Protein AF-A0AAQ0TLJ0-F1 (afdb_monomer)

Foldseek 3Di:
DDDPDPDDQQADPPCPVNVVVVQVVCCVVVVFRWDWDWDAPDPVVSHSIDIDIHGDDDDDDDPPPDDPPPDDD

Nearest PDB structures (foldseek):
  6jt0-assembly1_B  TM=5.183E-01  e=3.380E+00  Homo sapiens
  7mqa-assembly1_SH  TM=4.595E-01  e=3.380E+00  Homo sapiens
  2xss-assembly1_B-2  TM=3.945E-01  e=4.706E+00  Homo sapiens
  1cpb-assembly1_A  TM=3.308E-01  e=2.772E+00  Bos taurus
  8jdm-assembly1_K  TM=1.845E-01  e=5.028E+00  Homo sapiens

Secondary structure (DSSP, 8-state):
---SS--------TTTT-HHHHHHHHHHHHSS--EEEEE-SBTTTTBS-EEEEE-------------------

Structure (mmCIF, N/CA/C/O backbone):
data_AF-A0AAQ0TLJ0-F1
#
_entry.id   AF-A0AAQ0TLJ0-F1
#
loop_
_atom_site.group_PDB
_atom_site.id
_atom_site.type_symbol
_atom_site.label_atom_id
_atom_site.label_alt_id
_atom_site.label_comp_id
_at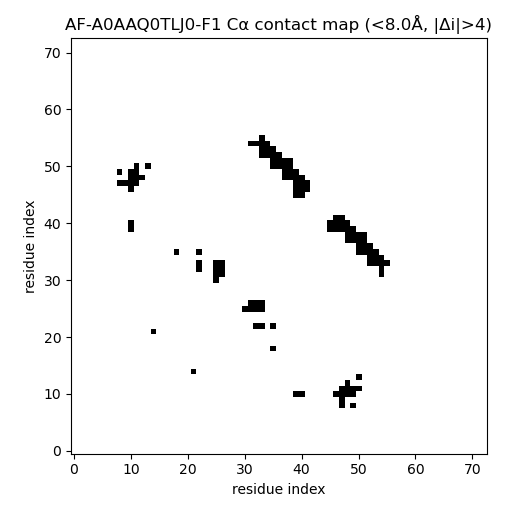om_site.label_asym_id
_atom_site.label_entity_id
_atom_site.label_seq_id
_atom_site.pdbx_PDB_ins_code
_atom_site.Cartn_x
_atom_site.Cartn_y
_atom_site.Cartn_z
_atom_site.occupancy
_atom_site.B_iso_or_equiv
_atom_site.auth_seq_id
_atom_site.auth_comp_id
_atom_site.auth_asym_id
_atom_site.auth_atom_id
_atom_site.pdbx_PDB_model_num
ATOM 1 N N . MET A 1 1 ? -15.837 15.025 -7.839 1.00 52.81 1 MET A N 1
ATOM 2 C CA . MET A 1 1 ? -16.131 13.604 -8.112 1.00 52.81 1 MET A CA 1
ATOM 3 C C . MET A 1 1 ? -17.377 13.266 -7.307 1.00 52.81 1 MET A C 1
ATOM 5 O O . MET A 1 1 ? -17.276 13.108 -6.100 1.00 52.81 1 MET A O 1
ATOM 9 N N . HIS A 1 2 ? -18.555 13.350 -7.927 1.00 47.78 2 HIS A N 1
ATOM 10 C CA . HIS A 1 2 ? -19.832 13.021 -7.288 1.00 47.78 2 HIS A CA 1
ATOM 11 C C . HIS A 1 2 ? -20.239 11.638 -7.775 1.00 47.78 2 HIS A C 1
ATOM 13 O O . HIS A 1 2 ? -20.624 11.491 -8.931 1.00 47.78 2 HIS A O 1
ATOM 19 N N . ASP A 1 3 ? -20.066 10.639 -6.915 1.00 64.19 3 ASP A N 1
ATOM 20 C CA . ASP A 1 3 ? -20.528 9.281 -7.171 1.00 64.19 3 ASP A CA 1
ATOM 21 C C . ASP A 1 3 ? -21.951 9.135 -6.617 1.00 64.19 3 ASP A C 1
ATOM 23 O O . ASP A 1 3 ? -22.207 9.504 -5.469 1.00 64.19 3 ASP A O 1
ATOM 27 N N . ALA A 1 4 ? -22.890 8.662 -7.438 1.00 64.19 4 ALA A N 1
ATOM 28 C CA . ALA A 1 4 ? -24.313 8.573 -7.086 1.00 64.19 4 ALA A CA 1
ATOM 29 C C . ALA A 1 4 ? -24.615 7.430 -6.097 1.00 64.19 4 ALA A C 1
ATOM 31 O O . ALA A 1 4 ? -25.683 7.398 -5.489 1.00 64.19 4 ALA A O 1
ATOM 32 N N . TYR A 1 5 ? -23.660 6.515 -5.914 1.00 63.28 5 TYR A N 1
ATOM 33 C CA . TYR A 1 5 ? -23.747 5.388 -4.995 1.00 63.28 5 TYR A CA 1
ATOM 34 C C . TYR A 1 5 ? -22.476 5.349 -4.150 1.00 63.28 5 TYR A C 1
ATOM 36 O O . TYR A 1 5 ? -21.486 4.755 -4.574 1.00 63.28 5 TYR A O 1
ATOM 44 N N . PRO A 1 6 ? -22.461 5.989 -2.968 1.00 69.25 6 PRO A N 1
ATOM 45 C CA . PRO A 1 6 ? -21.264 6.022 -2.146 1.00 69.25 6 PRO A CA 1
ATOM 46 C C . PRO A 1 6 ? -20.881 4.594 -1.755 1.00 69.25 6 PRO A C 1
ATOM 48 O O . PRO A 1 6 ? -21.579 3.925 -0.989 1.00 69.25 6 PRO A O 1
ATOM 51 N N . HIS A 1 7 ? -19.766 4.112 -2.300 1.00 70.12 7 HIS A N 1
ATOM 52 C CA . HIS A 1 7 ? -19.189 2.840 -1.903 1.00 70.12 7 HIS A CA 1
ATOM 53 C C . HIS A 1 7 ? -18.775 2.950 -0.434 1.00 70.12 7 HIS A C 1
ATOM 55 O O . HIS A 1 7 ? -17.854 3.694 -0.091 1.00 70.12 7 HIS A O 1
ATOM 61 N N . LYS A 1 8 ? -19.466 2.228 0.454 1.00 67.88 8 LYS A N 1
ATOM 62 C CA . LYS A 1 8 ? -19.073 2.168 1.861 1.00 67.88 8 LYS A CA 1
ATOM 63 C C . LYS A 1 8 ? -17.822 1.310 1.979 1.00 67.88 8 LYS A C 1
ATOM 65 O O . LYS A 1 8 ? -17.869 0.087 1.859 1.00 67.88 8 LYS A O 1
ATOM 70 N N . VAL A 1 9 ? -16.700 1.966 2.220 1.00 65.81 9 VAL A N 1
ATOM 71 C CA . VAL A 1 9 ? -15.438 1.307 2.523 1.00 65.81 9 VAL A CA 1
ATOM 72 C C . VAL A 1 9 ? -15.538 0.706 3.927 1.00 65.81 9 VAL A C 1
ATOM 74 O O . VAL A 1 9 ? -15.696 1.425 4.902 1.00 65.81 9 VAL A O 1
ATOM 77 N N . ILE A 1 10 ? -15.467 -0.620 4.030 1.00 71.12 10 ILE A N 1
ATOM 78 C CA . ILE A 1 10 ? -15.614 -1.378 5.292 1.00 71.12 10 ILE A CA 1
ATOM 79 C C . ILE A 1 10 ? -14.269 -1.674 5.985 1.00 71.12 10 ILE A C 1
ATOM 81 O O . ILE A 1 10 ? -14.217 -2.384 6.987 1.00 71.12 10 ILE A O 1
ATOM 85 N N . GLY A 1 11 ? -13.171 -1.116 5.467 1.00 75.50 11 GLY A N 1
ATOM 86 C CA . GLY A 1 11 ? -11.811 -1.459 5.876 1.00 75.50 11 GLY A CA 1
ATOM 87 C C . GLY A 1 11 ? -11.347 -2.810 5.315 1.00 75.50 11 GLY A C 1
ATOM 88 O O . GLY A 1 11 ? -12.131 -3.700 4.995 1.00 75.50 11 GLY A O 1
ATOM 89 N N . THR A 1 12 ? -10.036 -2.965 5.164 1.00 81.69 12 THR A N 1
ATOM 90 C CA . THR A 1 12 ? -9.376 -4.094 4.503 1.00 81.69 12 THR A CA 1
ATOM 91 C C . THR A 1 12 ? -8.196 -4.590 5.343 1.00 81.69 12 THR A C 1
ATOM 93 O O . THR A 1 12 ? -7.430 -3.816 5.928 1.00 81.69 12 THR A O 1
ATOM 96 N N . LYS A 1 13 ? -7.981 -5.908 5.351 1.00 85.19 13 LYS A N 1
ATOM 97 C CA . LYS A 1 13 ? -6.799 -6.554 5.963 1.00 85.19 13 LYS A CA 1
ATOM 98 C C . LYS A 1 13 ? -5.717 -6.924 4.938 1.00 85.19 13 LYS A C 1
ATOM 100 O O . LYS A 1 13 ? -4.793 -7.668 5.243 1.00 85.19 13 LYS A O 1
ATOM 105 N N . GLN A 1 14 ? -5.829 -6.411 3.715 1.00 83.44 14 GLN A N 1
ATOM 106 C CA . GLN A 1 14 ? -4.944 -6.748 2.603 1.00 83.44 14 GLN A CA 1
ATOM 107 C C . GLN A 1 14 ? -3.486 -6.346 2.869 1.00 83.44 14 GLN A C 1
ATOM 109 O O . GLN A 1 14 ? -3.214 -5.192 3.197 1.00 83.44 14 GLN A O 1
ATOM 114 N N . CYS A 1 15 ? -2.550 -7.287 2.719 1.00 83.50 15 CYS A N 1
ATOM 115 C CA . CYS A 1 15 ? -1.109 -7.045 2.880 1.00 83.50 15 CYS A CA 1
ATOM 116 C C . CYS A 1 15 ? -0.726 -6.364 4.211 1.00 83.50 15 CYS A C 1
ATOM 118 O O . CYS A 1 15 ? 0.245 -5.607 4.267 1.00 83.50 15 CYS A O 1
ATOM 120 N N . LEU A 1 16 ? -1.485 -6.631 5.283 1.00 85.38 16 LEU A N 1
ATOM 121 C CA . LEU A 1 16 ? -1.177 -6.145 6.627 1.00 85.38 16 LEU A CA 1
ATOM 122 C C . LEU A 1 16 ? 0.235 -6.605 7.023 1.00 85.38 16 LEU A C 1
ATOM 124 O O . LEU A 1 16 ? 0.543 -7.790 6.929 1.00 85.38 16 LEU A O 1
ATOM 128 N N . ASN A 1 17 ? 1.096 -5.671 7.434 1.00 87.25 17 ASN A N 1
ATOM 129 C CA . ASN A 1 17 ? 2.512 -5.916 7.756 1.00 87.25 17 ASN A CA 1
ATOM 130 C C . ASN A 1 17 ? 3.358 -6.490 6.599 1.00 87.25 17 ASN A C 1
ATOM 132 O O . ASN A 1 17 ? 4.447 -7.006 6.824 1.00 87.25 17 ASN A O 1
ATOM 136 N N . SER A 1 18 ? 2.881 -6.432 5.353 1.00 90.06 18 SER A N 1
ATOM 137 C CA . SER A 1 18 ? 3.587 -6.973 4.178 1.00 90.06 18 SER A CA 1
ATOM 138 C C . SER A 1 18 ? 3.592 -6.001 2.996 1.00 90.06 18 SER A C 1
ATOM 140 O O . SER A 1 18 ? 3.716 -6.408 1.842 1.00 90.06 18 SER A O 1
ATOM 142 N N . ILE A 1 19 ? 3.482 -4.700 3.277 1.00 90.69 19 ILE A N 1
ATOM 143 C CA . ILE A 1 19 ? 3.443 -3.639 2.259 1.00 90.69 19 ILE A CA 1
ATOM 144 C C . ILE A 1 19 ? 4.737 -3.606 1.442 1.00 90.69 19 ILE A C 1
ATOM 146 O O . ILE A 1 19 ? 4.675 -3.528 0.221 1.00 90.69 19 ILE A O 1
ATOM 150 N N . GLY A 1 20 ? 5.901 -3.759 2.082 1.00 88.69 20 GLY A N 1
ATOM 151 C CA . GLY A 1 20 ? 7.180 -3.793 1.363 1.00 88.69 20 GLY A CA 1
ATOM 152 C C . GLY A 1 20 ? 7.294 -4.978 0.396 1.00 88.69 20 GLY A C 1
ATOM 153 O O . GLY A 1 20 ? 7.834 -4.838 -0.700 1.00 88.69 20 GLY A O 1
ATOM 154 N N . GLN A 1 21 ? 6.721 -6.134 0.752 1.00 91.50 21 GLN A N 1
ATOM 155 C CA . GLN A 1 21 ? 6.676 -7.289 -0.146 1.00 91.50 21 GLN A CA 1
ATOM 156 C C . GLN A 1 21 ? 5.749 -7.027 -1.338 1.00 91.50 21 GLN A C 1
ATOM 158 O O . GLN A 1 21 ? 6.090 -7.378 -2.467 1.00 91.50 21 GLN A O 1
ATOM 163 N N . LEU A 1 22 ? 4.601 -6.385 -1.098 1.00 91.19 22 LEU A N 1
ATOM 164 C CA . LEU A 1 22 ? 3.681 -5.976 -2.156 1.00 91.19 22 LEU A CA 1
ATOM 165 C C . LEU A 1 22 ? 4.333 -4.964 -3.108 1.00 91.19 22 LEU A C 1
ATOM 167 O O . LEU A 1 22 ? 4.236 -5.146 -4.320 1.00 91.19 22 LEU A O 1
ATOM 171 N N . GLU A 1 23 ? 5.025 -3.946 -2.584 1.00 89.56 23 GLU A N 1
ATOM 172 C CA . GLU A 1 23 ? 5.756 -2.956 -3.390 1.00 89.56 23 GLU A CA 1
ATOM 173 C C . GLU A 1 23 ? 6.814 -3.647 -4.257 1.00 89.56 23 GLU A C 1
ATOM 175 O O . GLU A 1 23 ? 6.859 -3.438 -5.469 1.00 89.56 23 GLU A O 1
ATOM 180 N N . SER A 1 24 ? 7.617 -4.531 -3.653 1.00 91.56 24 SER A N 1
ATOM 181 C CA . SER A 1 24 ? 8.677 -5.261 -4.353 1.00 91.56 24 SER A CA 1
ATOM 182 C C . SER A 1 24 ? 8.131 -6.160 -5.463 1.00 91.56 24 SER A C 1
ATOM 184 O O . SER A 1 24 ? 8.666 -6.155 -6.572 1.00 91.56 24 SER A O 1
ATOM 186 N N . ASN A 1 25 ? 7.060 -6.910 -5.190 1.00 93.56 25 ASN A N 1
ATOM 187 C CA . ASN A 1 25 ? 6.432 -7.779 -6.184 1.00 93.56 25 ASN A CA 1
ATOM 188 C C . ASN A 1 25 ? 5.812 -6.959 -7.320 1.00 93.56 25 ASN A C 1
ATOM 190 O O . ASN A 1 25 ? 6.085 -7.227 -8.482 1.00 93.56 25 ASN A O 1
ATOM 194 N N . THR A 1 26 ? 5.077 -5.897 -6.991 1.00 91.12 26 THR A N 1
ATOM 195 C CA . THR A 1 26 ? 4.461 -5.012 -7.989 1.00 91.12 26 THR A CA 1
ATOM 196 C C . THR A 1 26 ? 5.512 -4.362 -8.891 1.00 91.12 26 THR A C 1
ATOM 198 O O . THR A 1 26 ? 5.345 -4.328 -10.108 1.00 91.12 26 THR A O 1
ATOM 201 N N . TYR A 1 27 ? 6.626 -3.889 -8.321 1.00 90.69 27 TYR A N 1
ATOM 202 C CA . TYR A 1 27 ? 7.736 -3.344 -9.103 1.00 90.69 27 TYR A CA 1
ATOM 203 C C . TYR A 1 27 ? 8.371 -4.397 -10.017 1.00 90.69 27 TYR A C 1
ATOM 205 O O . TYR A 1 27 ? 8.648 -4.105 -11.179 1.00 90.69 27 TYR A O 1
ATOM 213 N N . ARG A 1 28 ? 8.581 -5.621 -9.513 1.00 93.00 28 ARG A N 1
ATOM 214 C CA . ARG A 1 28 ? 9.146 -6.729 -10.298 1.00 93.00 28 ARG A CA 1
ATOM 215 C C . ARG A 1 28 ? 8.248 -7.103 -11.478 1.00 93.00 28 ARG A C 1
ATOM 217 O O . ARG A 1 28 ? 8.768 -7.353 -12.560 1.00 93.00 28 ARG A O 1
ATOM 224 N N . ASP A 1 29 ? 6.935 -7.104 -11.269 1.00 91.81 29 ASP A N 1
ATOM 225 C CA . ASP A 1 29 ? 5.962 -7.552 -12.266 1.00 91.81 29 ASP A CA 1
ATOM 226 C C . ASP A 1 29 ? 5.651 -6.465 -13.305 1.00 91.81 29 ASP A C 1
ATOM 228 O O . ASP A 1 29 ? 5.518 -6.755 -14.492 1.00 91.81 29 ASP A O 1
ATOM 232 N N . MET A 1 30 ? 5.542 -5.203 -12.878 1.00 87.50 30 MET A N 1
ATOM 233 C CA . MET A 1 30 ? 5.136 -4.096 -13.753 1.00 87.50 30 MET A CA 1
ATOM 234 C C . MET A 1 30 ? 6.311 -3.285 -14.309 1.00 87.50 30 MET A C 1
ATOM 236 O O . MET A 1 30 ? 6.123 -2.517 -15.251 1.00 87.50 30 MET A O 1
ATOM 240 N N . GLY A 1 31 ? 7.501 -3.380 -13.709 1.00 87.12 31 GLY A N 1
ATOM 241 C CA . GLY A 1 31 ? 8.652 -2.529 -14.036 1.00 87.12 31 GLY A CA 1
ATOM 242 C C . GLY A 1 31 ? 8.460 -1.048 -13.681 1.00 87.12 31 GLY A C 1
ATOM 243 O O . GLY A 1 31 ? 9.286 -0.210 -14.036 1.00 87.12 31 GLY A O 1
ATOM 244 N N . ILE A 1 32 ? 7.370 -0.707 -12.990 1.00 86.69 32 ILE A N 1
ATOM 245 C CA . ILE A 1 32 ? 7.018 0.652 -12.573 1.00 86.69 32 ILE A CA 1
ATOM 246 C C . ILE A 1 32 ? 6.965 0.665 -11.055 1.00 86.69 32 ILE A C 1
ATOM 248 O O . ILE A 1 32 ? 6.365 -0.220 -10.447 1.00 86.69 32 ILE A O 1
ATOM 252 N N . ARG A 1 33 ? 7.590 1.668 -10.433 1.00 85.69 33 ARG A N 1
ATOM 253 C CA . ARG A 1 33 ? 7.565 1.811 -8.976 1.00 85.69 33 ARG A CA 1
ATOM 254 C C . ARG A 1 33 ? 6.194 2.333 -8.523 1.00 85.6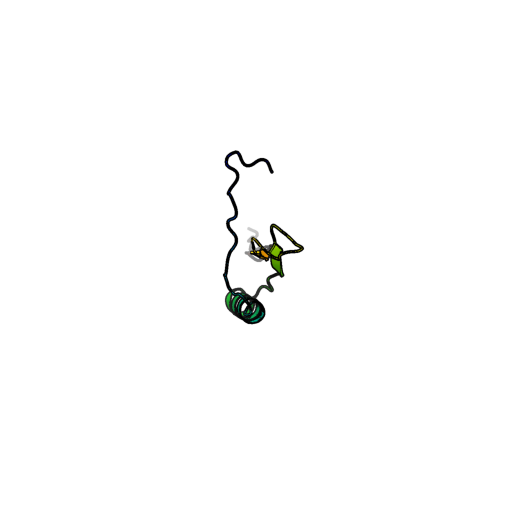9 33 ARG A C 1
ATOM 256 O O . ARG A 1 33 ? 5.851 3.456 -8.901 1.00 85.69 33 ARG A O 1
ATOM 263 N N . PRO A 1 34 ? 5.411 1.556 -7.752 1.0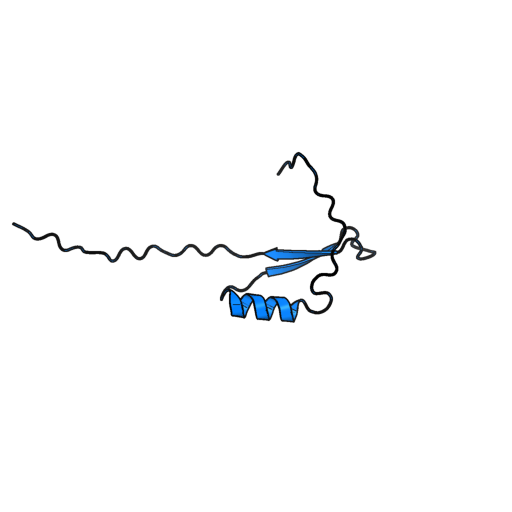0 89.06 34 PRO A N 1
ATOM 264 C CA . PRO A 1 34 ? 4.120 2.012 -7.253 1.00 89.06 34 PRO A CA 1
ATOM 265 C C . PRO A 1 34 ? 4.296 2.923 -6.032 1.00 89.06 34 PRO A C 1
ATOM 267 O O . PRO A 1 34 ? 5.206 2.729 -5.226 1.00 89.06 34 PRO A O 1
ATOM 270 N N . GLY A 1 35 ? 3.398 3.891 -5.867 1.00 89.56 35 GLY A N 1
ATOM 271 C CA . GLY A 1 35 ? 3.215 4.597 -4.600 1.00 89.56 35 GLY A CA 1
ATOM 272 C C . GLY A 1 35 ? 2.186 3.849 -3.762 1.00 89.56 35 GLY A C 1
ATOM 273 O O . GLY A 1 35 ? 1.024 3.795 -4.149 1.00 89.56 35 GLY A O 1
ATOM 274 N N . ILE A 1 36 ? 2.589 3.246 -2.643 1.00 90.69 36 ILE A N 1
ATOM 275 C CA . ILE A 1 36 ? 1.674 2.484 -1.780 1.00 90.69 36 ILE A CA 1
ATOM 276 C C . ILE A 1 36 ? 1.606 3.144 -0.407 1.00 90.69 36 ILE A C 1
ATOM 278 O O . ILE A 1 36 ? 2.636 3.378 0.223 1.00 90.69 36 ILE A O 1
ATOM 282 N N . TYR A 1 37 ? 0.395 3.429 0.066 1.00 89.56 37 TYR A N 1
ATOM 283 C CA . TYR A 1 37 ? 0.165 4.011 1.387 1.00 89.56 37 TYR A CA 1
ATOM 284 C C . TYR A 1 37 ? -1.157 3.541 1.994 1.00 89.56 37 TYR A C 1
ATOM 286 O O . TYR A 1 37 ? -2.031 2.994 1.318 1.00 89.56 37 TYR A O 1
ATOM 294 N N . GLU A 1 38 ? -1.292 3.742 3.302 1.00 89.19 38 GLU A N 1
ATOM 295 C CA . GLU A 1 38 ? -2.472 3.349 4.064 1.00 89.19 38 GLU A CA 1
ATOM 296 C C . GLU A 1 38 ? -3.320 4.570 4.415 1.00 89.19 38 GLU A C 1
ATOM 298 O O . GLU A 1 38 ? -2.809 5.589 4.883 1.00 89.19 38 GLU A O 1
ATOM 303 N N . LEU A 1 39 ? -4.629 4.442 4.228 1.00 88.94 39 LEU A N 1
ATOM 304 C CA . LEU A 1 39 ? -5.630 5.374 4.729 1.00 88.94 39 LEU A CA 1
ATOM 305 C C . LEU A 1 39 ? -6.440 4.697 5.831 1.00 88.94 39 LEU A C 1
ATOM 307 O O . LEU A 1 39 ? -6.638 3.486 5.810 1.00 88.94 39 LEU A O 1
ATOM 311 N N . TYR A 1 40 ? -6.916 5.479 6.788 1.00 88.00 40 TYR A N 1
ATOM 312 C CA . TYR A 1 40 ? -7.738 5.006 7.896 1.00 88.00 40 TYR A CA 1
ATOM 313 C C . TYR A 1 40 ? -8.983 5.887 7.975 1.00 88.00 40 TYR A C 1
ATOM 315 O O . TYR A 1 40 ? -8.873 7.103 7.803 1.00 88.00 40 TYR A O 1
ATOM 323 N N . GLU A 1 41 ? -10.143 5.275 8.205 1.00 84.62 41 GLU A N 1
ATOM 324 C CA . GLU A 1 41 ? -11.407 5.990 8.418 1.00 84.62 41 GLU A CA 1
ATOM 325 C C . GLU A 1 41 ? -11.323 6.824 9.699 1.00 84.62 41 GLU A C 1
ATOM 327 O O . GLU A 1 41 ? -11.591 8.024 9.687 1.00 84.62 41 GLU A O 1
ATOM 332 N N . ASP A 1 42 ? -10.836 6.202 10.772 1.00 84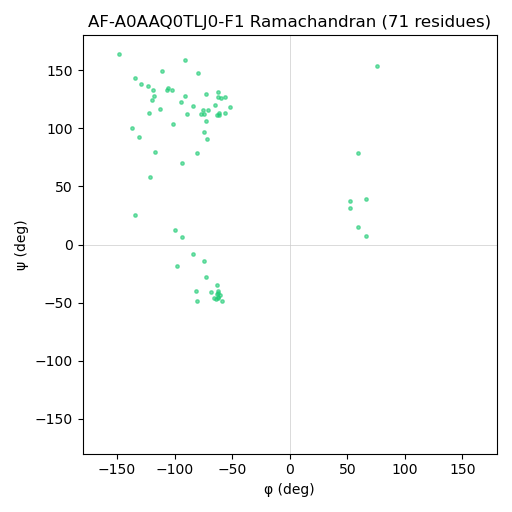.31 42 ASP A N 1
ATOM 333 C CA . ASP A 1 42 ? -10.475 6.869 12.016 1.00 84.31 42 ASP A CA 1
ATOM 334 C C . ASP A 1 42 ? -8.957 6.800 12.209 1.00 84.31 42 ASP A C 1
ATOM 336 O O . ASP A 1 42 ? -8.365 5.723 12.339 1.00 84.31 42 ASP A O 1
ATOM 340 N N . LYS A 1 43 ? -8.318 7.973 12.221 1.00 79.62 43 LYS A N 1
ATOM 341 C CA . LYS A 1 43 ? -6.864 8.109 12.360 1.00 79.62 43 LYS A CA 1
ATOM 342 C C . LYS A 1 43 ? -6.366 7.804 13.771 1.00 79.62 43 LYS A C 1
ATOM 344 O O . LYS A 1 43 ? -5.215 7.391 13.905 1.00 79.62 43 LYS A O 1
ATOM 349 N N . GLU A 1 44 ? -7.190 8.003 14.797 1.00 85.75 44 GLU A N 1
ATOM 350 C CA . GLU A 1 44 ? -6.800 7.783 16.192 1.00 85.75 44 GLU A CA 1
ATOM 351 C C . GLU A 1 44 ? -6.867 6.300 16.544 1.00 85.75 44 GLU A C 1
ATOM 353 O O . GLU A 1 44 ? -5.893 5.729 17.036 1.00 85.75 44 GLU A O 1
ATOM 358 N N . THR A 1 45 ? -7.983 5.644 16.213 1.00 84.19 45 THR A N 1
ATOM 359 C CA . THR A 1 45 ? -8.157 4.205 16.475 1.00 84.19 45 THR A CA 1
ATOM 360 C C . THR A 1 45 ? -7.546 3.312 15.395 1.00 84.19 45 THR A C 1
ATOM 362 O O . THR A 1 45 ? -7.483 2.094 15.570 1.00 84.19 45 THR A O 1
ATOM 365 N N . LYS A 1 46 ? -7.080 3.900 14.280 1.00 81.94 46 LYS A N 1
ATOM 366 C CA . LYS A 1 46 ? -6.610 3.187 13.079 1.00 81.94 46 LYS A CA 1
ATOM 367 C C . LYS A 1 46 ? -7.639 2.168 12.570 1.00 81.94 46 LYS A C 1
ATOM 369 O O . LYS A 1 46 ? -7.280 1.086 12.097 1.00 81.94 46 LYS A O 1
ATOM 374 N N . SER A 1 47 ? -8.926 2.505 12.658 1.00 82.12 47 SER A N 1
ATOM 375 C CA . SER A 1 47 ? -10.017 1.667 12.153 1.00 82.12 47 SER A CA 1
ATOM 376 C C . SER A 1 47 ? -10.372 2.017 10.699 1.00 82.12 47 SER A C 1
ATOM 378 O O . SER A 1 47 ? -9.988 3.065 10.177 1.00 82.12 47 SER A O 1
ATOM 380 N N . GLY A 1 48 ? -11.013 1.081 9.988 1.00 83.38 48 GLY A N 1
ATOM 381 C CA . GLY A 1 48 ? -11.382 1.274 8.578 1.00 83.38 48 GLY A CA 1
ATOM 382 C C . GLY A 1 48 ? -10.188 1.379 7.615 1.00 83.38 48 GLY A C 1
ATOM 383 O O . GLY A 1 48 ? -10.201 2.195 6.700 1.00 83.38 48 GLY A O 1
ATOM 384 N N . ARG A 1 49 ? -9.130 0.577 7.816 1.00 88.00 49 ARG A N 1
ATOM 385 C CA . ARG A 1 49 ? -7.884 0.647 7.023 1.00 88.00 49 ARG A CA 1
ATOM 386 C C . ARG A 1 49 ? -8.093 0.348 5.534 1.00 88.00 49 ARG A C 1
ATOM 388 O O . ARG A 1 49 ? -8.600 -0.711 5.177 1.00 88.00 49 ARG A O 1
ATOM 395 N N . VAL A 1 50 ? -7.579 1.184 4.648 1.00 89.25 50 VAL A N 1
ATOM 396 C CA . VAL A 1 50 ? -7.563 0.987 3.194 1.00 89.25 50 VAL A CA 1
ATOM 397 C C . VAL A 1 50 ? -6.133 1.053 2.702 1.00 89.25 50 VAL A C 1
ATOM 399 O O . VAL A 1 50 ? -5.382 1.938 3.098 1.00 89.25 50 VAL A O 1
ATOM 402 N N . LEU A 1 51 ? -5.768 0.132 1.818 1.00 89.69 51 LEU A N 1
ATOM 403 C CA . LEU A 1 51 ? -4.507 0.207 1.099 1.00 89.69 51 LEU A CA 1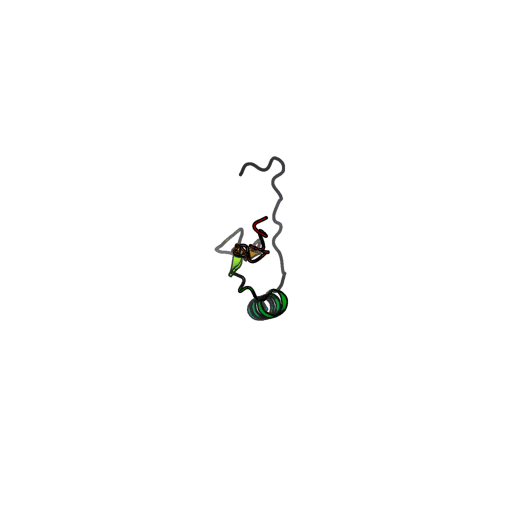
ATOM 404 C C . LEU A 1 51 ? -4.747 0.894 -0.244 1.00 89.69 51 LEU A C 1
ATOM 406 O O . LEU A 1 51 ? -5.573 0.432 -1.031 1.00 89.69 51 LEU A O 1
ATOM 410 N N . VAL A 1 52 ? -4.030 1.981 -0.499 1.00 89.50 52 VAL A N 1
ATOM 411 C CA . VAL A 1 52 ? -4.078 2.694 -1.775 1.00 89.50 52 VAL A CA 1
ATOM 412 C C . VAL A 1 52 ? -2.791 2.411 -2.533 1.00 89.50 52 VAL A C 1
ATOM 414 O O . VAL A 1 52 ? -1.701 2.455 -1.966 1.00 89.50 52 VAL A O 1
ATOM 417 N N . SER A 1 53 ? -2.923 2.066 -3.813 1.00 90.38 53 SER A N 1
ATOM 418 C CA . SER A 1 53 ? -1.803 1.853 -4.730 1.00 90.38 53 SER A CA 1
ATOM 419 C C . SER A 1 53 ? -1.951 2.792 -5.918 1.00 90.38 53 SER A C 1
ATOM 421 O O . SER A 1 53 ? -2.887 2.675 -6.707 1.00 90.38 53 SER A O 1
ATOM 423 N N . GLU A 1 54 ? -1.030 3.737 -6.024 1.00 90.06 54 GLU A N 1
ATOM 424 C CA . GLU A 1 54 ? -0.980 4.734 -7.079 1.00 90.06 54 GLU A CA 1
ATOM 425 C C . GLU A 1 54 ? 0.081 4.365 -8.111 1.00 90.06 54 GLU A C 1
ATOM 427 O O . GLU A 1 54 ? 1.230 4.054 -7.785 1.00 90.06 54 GLU A O 1
ATOM 432 N N . PHE A 1 55 ? -0.312 4.442 -9.380 1.00 87.06 55 PHE A N 1
ATOM 433 C CA . PHE A 1 55 ? 0.558 4.176 -10.517 1.00 87.06 55 PHE A CA 1
ATOM 434 C C . PHE A 1 55 ? 0.659 5.426 -11.383 1.00 87.06 55 PHE A C 1
ATOM 436 O O . PHE A 1 55 ? -0.346 5.955 -11.864 1.00 87.06 55 PHE A O 1
ATOM 443 N N . LEU A 1 56 ? 1.885 5.895 -11.614 1.00 81.50 56 LEU A N 1
ATOM 444 C CA . LEU A 1 56 ? 2.134 6.995 -12.538 1.00 81.50 56 LEU A CA 1
ATOM 445 C C . LEU A 1 56 ? 1.967 6.520 -13.982 1.00 81.50 56 LEU A C 1
ATOM 447 O O . LEU A 1 56 ? 2.559 5.530 -14.413 1.00 81.50 56 LEU A O 1
ATOM 451 N N . ARG A 1 57 ? 1.180 7.265 -14.761 1.00 71.88 57 ARG A N 1
ATOM 452 C CA . ARG A 1 57 ? 1.002 6.998 -16.188 1.00 71.88 57 ARG A CA 1
ATOM 453 C C . ARG A 1 57 ? 2.248 7.421 -16.966 1.00 71.88 57 ARG A C 1
ATOM 455 O O . ARG A 1 57 ? 2.499 8.614 -17.125 1.00 71.88 57 ARG A O 1
ATOM 462 N N . ILE A 1 58 ? 2.968 6.455 -17.528 1.00 67.62 58 ILE A N 1
ATOM 463 C CA . ILE A 1 58 ? 4.077 6.713 -18.453 1.00 67.62 58 ILE A CA 1
ATOM 464 C C . ILE A 1 58 ? 3.500 6.902 -19.863 1.00 67.62 58 ILE A C 1
ATOM 466 O O . ILE A 1 58 ? 2.852 6.008 -20.407 1.00 67.62 58 ILE A O 1
ATOM 470 N N . ARG A 1 59 ? 3.708 8.077 -20.474 1.00 61.91 59 ARG A N 1
ATOM 471 C CA . ARG A 1 59 ? 3.457 8.262 -21.912 1.00 61.91 59 ARG A CA 1
ATOM 472 C C . ARG A 1 59 ? 4.621 7.636 -22.675 1.00 61.91 59 ARG A C 1
ATOM 474 O O . ARG A 1 59 ? 5.727 8.162 -22.630 1.00 61.91 59 ARG A O 1
ATOM 481 N N . LEU A 1 60 ? 4.361 6.551 -23.400 1.00 57.12 60 LEU A N 1
ATOM 482 C CA . LEU A 1 60 ? 5.277 6.072 -24.433 1.00 57.12 60 LEU A CA 1
ATOM 483 C C . LEU A 1 60 ? 5.399 7.171 -25.496 1.00 57.12 60 LEU A C 1
ATOM 485 O O . LEU A 1 60 ? 4.420 7.508 -26.168 1.00 57.12 60 LEU A O 1
ATOM 489 N N . ALA A 1 61 ? 6.582 7.772 -25.616 1.00 53.72 61 ALA A N 1
ATOM 490 C CA . ALA A 1 61 ? 6.897 8.618 -26.755 1.00 53.72 61 ALA A CA 1
ATOM 491 C C . ALA A 1 61 ? 6.772 7.762 -28.024 1.00 53.72 61 ALA A C 1
ATOM 493 O O . ALA A 1 61 ? 7.332 6.670 -28.108 1.00 53.72 61 ALA A O 1
ATOM 494 N N . ARG A 1 62 ? 5.974 8.237 -28.985 1.00 48.53 62 ARG A N 1
ATOM 495 C CA . ARG A 1 62 ? 5.793 7.608 -30.296 1.00 48.53 62 ARG A CA 1
ATOM 496 C C . ARG A 1 62 ? 7.160 7.362 -30.940 1.00 48.53 62 ARG A C 1
ATOM 498 O O . ARG A 1 62 ? 7.851 8.317 -31.280 1.00 48.53 62 ARG A O 1
ATOM 505 N N . TYR A 1 63 ? 7.502 6.104 -31.197 1.00 45.88 63 TYR A N 1
ATOM 506 C CA . TYR A 1 63 ? 8.491 5.770 -32.216 1.00 45.88 63 TYR A CA 1
ATOM 507 C C . TYR A 1 63 ? 7.863 6.033 -33.591 1.00 45.88 63 TYR A C 1
ATOM 509 O O . TYR A 1 63 ? 7.205 5.166 -34.156 1.00 45.88 63 TYR A O 1
ATOM 517 N N . SER A 1 64 ? 8.026 7.242 -34.129 1.00 49.00 64 SER A N 1
ATOM 518 C CA . SER A 1 64 ? 7.806 7.520 -35.552 1.00 49.00 64 SER A CA 1
ATOM 519 C C . SER A 1 64 ? 9.134 7.402 -36.296 1.00 49.00 64 SER A C 1
ATOM 521 O O . SER A 1 64 ? 9.700 8.398 -36.727 1.00 49.00 64 SER A O 1
ATOM 523 N N . ASN A 1 65 ? 9.634 6.175 -36.417 1.00 50.84 65 ASN A N 1
ATOM 524 C CA . ASN A 1 65 ? 10.620 5.814 -37.430 1.00 50.84 65 ASN A CA 1
ATOM 525 C C . ASN A 1 65 ? 9.959 4.775 -38.332 1.00 50.84 65 ASN A C 1
ATOM 527 O O . ASN A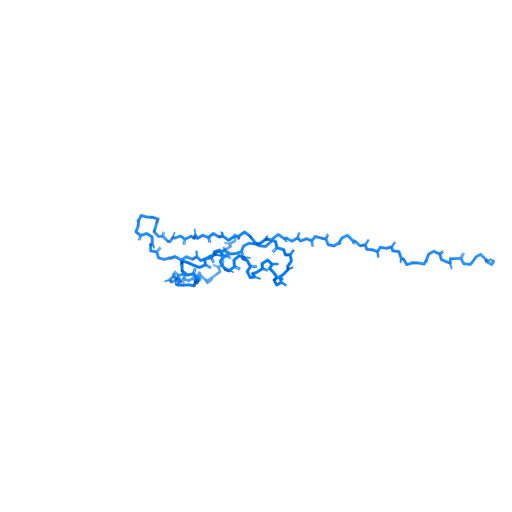 1 65 ? 10.152 3.575 -38.161 1.00 50.84 65 ASN A O 1
ATOM 531 N N . LEU A 1 66 ? 9.124 5.241 -39.260 1.00 48.59 66 LEU A N 1
ATOM 532 C CA . LEU A 1 66 ? 8.625 4.406 -40.342 1.00 48.59 66 LEU A CA 1
ATOM 533 C C . LEU A 1 66 ? 8.677 5.205 -41.649 1.00 48.59 66 LEU A C 1
ATOM 535 O O . LEU A 1 66 ? 7.823 6.041 -41.912 1.00 48.59 66 LEU A O 1
ATOM 539 N N . LEU A 1 67 ? 9.728 4.912 -42.421 1.00 48.59 67 LEU A N 1
ATOM 540 C CA . LEU A 1 67 ? 9.814 5.019 -43.880 1.00 48.59 67 LEU A CA 1
ATOM 541 C C . LEU A 1 67 ? 9.587 6.409 -44.500 1.00 48.59 67 LEU A C 1
ATOM 543 O O . LEU A 1 67 ? 8.577 6.653 -45.149 1.00 48.59 67 LEU A O 1
ATOM 547 N N . LEU A 1 68 ? 10.617 7.263 -44.446 1.00 45.00 68 LEU A N 1
ATOM 548 C CA . LEU A 1 68 ? 10.857 8.215 -45.536 1.00 45.00 68 LEU A CA 1
ATOM 549 C C . LEU A 1 68 ? 11.587 7.459 -46.662 1.00 45.00 68 LEU A C 1
ATOM 551 O O . LEU A 1 68 ? 12.810 7.490 -46.776 1.00 45.00 68 LEU A O 1
ATOM 555 N N . SER A 1 69 ? 10.834 6.695 -47.449 1.00 48.16 69 SER A N 1
ATOM 556 C CA . SER A 1 69 ? 11.283 6.190 -48.749 1.00 48.16 69 SER A CA 1
ATOM 557 C C . SER A 1 69 ? 10.326 6.692 -49.824 1.00 48.16 69 SER A C 1
ATOM 559 O O . SER A 1 69 ? 9.703 5.901 -50.533 1.00 48.16 69 SER A O 1
ATOM 561 N N . ASP A 1 70 ? 10.192 8.013 -49.919 1.00 41.97 70 ASP A N 1
ATOM 562 C CA . ASP A 1 70 ? 9.583 8.637 -51.085 1.00 41.97 70 ASP A CA 1
ATOM 563 C C . ASP A 1 70 ? 10.595 8.571 -52.226 1.00 41.97 70 ASP A C 1
ATOM 565 O O . ASP A 1 70 ? 11.545 9.347 -52.327 1.00 41.97 70 ASP A O 1
ATOM 569 N N . LYS A 1 71 ? 10.401 7.545 -53.055 1.00 45.22 71 LYS A N 1
ATOM 570 C CA . LYS A 1 71 ? 10.961 7.455 -54.396 1.00 45.22 71 LYS A CA 1
ATOM 5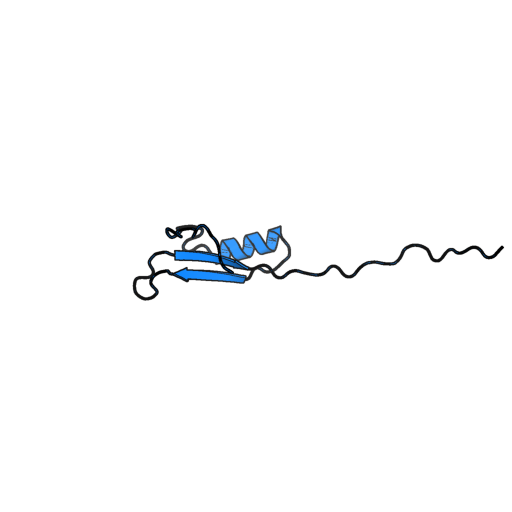71 C C . LYS A 1 71 ? 10.505 8.688 -55.175 1.00 45.22 71 LYS A C 1
ATOM 573 O O . LYS A 1 71 ? 9.326 8.823 -55.481 1.00 45.22 71 LYS A O 1
ATOM 578 N N . THR A 1 72 ? 11.452 9.549 -55.512 1.00 41.38 72 THR A N 1
ATOM 579 C CA . THR A 1 72 ? 11.328 10.496 -56.615 1.00 41.38 72 THR A CA 1
ATOM 580 C C . THR A 1 72 ? 11.245 9.712 -57.928 1.00 41.38 72 THR A C 1
ATOM 582 O O . THR A 1 72 ? 12.147 8.937 -58.254 1.00 41.38 72 THR A O 1
ATOM 585 N N . PHE A 1 73 ? 10.143 9.896 -58.650 1.00 45.84 73 PHE A N 1
ATOM 586 C CA . PHE A 1 73 ? 9.992 9.607 -60.075 1.00 45.84 73 PHE A CA 1
ATOM 587 C C . PHE A 1 73 ? 9.559 10.90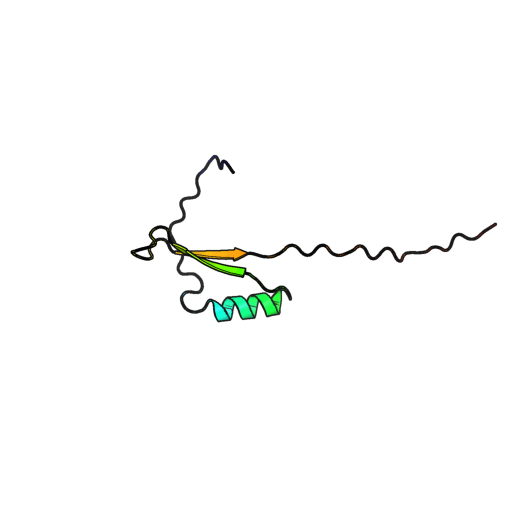0 -60.760 1.00 45.84 73 PHE A C 1
ATOM 589 O O . PHE A 1 73 ? 8.771 11.643 -60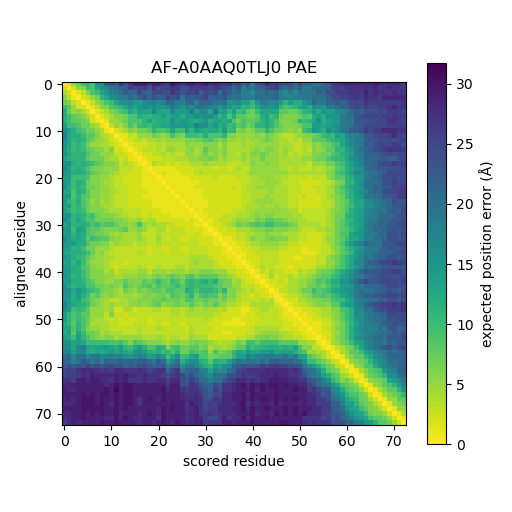.128 1.00 45.84 73 PHE A O 1
#

Mean predicted aligned error: 11.98 Å

Radius of gyration: 21.67 Å; Cα contacts (8 Å, |Δi|>4): 62; chains: 1; bounding box: 36×21×77 Å

Solvent-accessible surface area (backbone atoms only — not comparable to full-atom values): 5045 Å² total; per-residue (Å²): 138,87,68,95,66,81,80,80,80,80,43,58,77,75,59,68,98,36,55,69,59,50,50,52,49,47,24,70,74,67,75,46,80,62,50,72,51,79,47,46,75,37,77,87,82,58,38,45,30,40,81,47,78,46,74,82,86,79,80,79,78,80,84,84,83,77,80,95,73,81,78,86,127

Sequence (73 aa):
MHDAYPHKVIGTKQCLNSIGQLESNTYRDMGIRPGIYELYEDKETKSGRVLVSEFLRIRLARYSNLLLSDKTF

pLDDT: mean 75.7, std 16.66, range [41.38, 93.56]